Protein AF-A0A835UA91-F1 (afdb_monomer)

Secondary structure (DSSP, 8-state):
--HHHHHHHHHHHHHHHHHTT-SEEEPPTTTTT-GGGGGGGGSHHHHHHHHHHHHHHHHTTTTBTSEEEEEEEEEETTEEEEEEEEE-B--

Mean predicted aligned error: 2.45 Å

Foldseek 3Di:
DCQVVLLVVLLVQLVVCVVVVHQEDADDWQSNQDPPPPCCVVPPVQQVSSVVSVVVCVVDCSQERHWYWDWHWDQDPNDIDTDTDIDHDHD

Sequence (91 aa):
MDFDNNLQNIKASILSAKNSGAAIRVGPELEITGYGCEDHFLEQDTVNHAWECLKDLLSGDWTDNIVCSVGMPILHESVRYNCQVFAWTEK

InterPro domains:
  IPR003010 Carbon-nitrogen hydrolase [PF00795] (1-85)
  IPR003010 Carbon-nitrogen hydrolase [PS50263] (1-91)
  IPR003694 NAD(+) synthetase [PTHR23090] (1-90)
  IPR036526 Carbon-nitrogen hydrolase superfamily [G3DSA:3.60.110.10] (1-91)
  IPR036526 Carbon-nitrogen hydrolase superfamily [SSF56317] (1-86)

Organism: Vanilla planifolia (NCBI:txid51239)

Radius of gyration: 13.0 Å; Cα contacts (8 Å, |Δi|>4): 143; chains: 1; bounding box: 30×26×33 Å

Nearest PDB structures (foldseek):
  6ofb-assembly1_A  TM=9.936E-01  e=2.213E-09  Homo sapiens
  6ofc-assembly1_C-2  TM=9.098E-01  e=7.450E-04  Mycobacterium tuberculosis CDC1551
  6ofc-assembly1_B  TM=9.010E-01  e=1.725E-03  Mycobacterium tuberculosis CDC1551
  6ofc-assembly1_D-2  TM=9.065E-01  e=1.725E-03  Mycobacterium tuberculosis CDC1551
  3dla-assembly1_A-2  TM=8.946E-01  e=1.725E-03  Mycobacterium tuberculosis

Structure (mmCIF, N/CA/C/O backbone):
data_AF-A0A835UA91-F1
#
_entry.id   AF-A0A835UA91-F1
#
loop_
_atom_site.group_PDB
_atom_site.id
_atom_site.type_symbol
_atom_site.label_atom_id
_atom_site.label_alt_id
_atom_site.label_comp_id
_atom_site.label_asym_id
_atom_site.label_entity_id
_atom_site.label_seq_id
_atom_site.pdbx_PDB_ins_code
_atom_site.Cartn_x
_atom_site.Cartn_y
_atom_site.Cartn_z
_atom_site.occupancy
_atom_site.B_iso_or_equiv
_atom_site.auth_seq_id
_atom_site.auth_comp_id
_atom_site.auth_asym_id
_atom_site.auth_atom_id
_atom_site.pdbx_PDB_model_num
ATOM 1 N N . MET A 1 1 ? 12.473 7.244 -5.692 1.00 78.06 1 MET A N 1
ATOM 2 C CA . MET A 1 1 ? 11.117 6.912 -5.200 1.00 78.06 1 MET A CA 1
ATOM 3 C C . MET A 1 1 ? 11.000 7.401 -3.768 1.00 78.06 1 MET A C 1
ATOM 5 O O . MET A 1 1 ? 12.005 7.362 -3.071 1.00 78.06 1 MET A O 1
ATOM 9 N N . ASP A 1 2 ? 9.834 7.891 -3.355 1.00 93.81 2 ASP A N 1
ATOM 10 C CA . ASP A 1 2 ? 9.630 8.517 -2.037 1.00 93.81 2 ASP A CA 1
ATOM 11 C C . ASP A 1 2 ? 8.738 7.635 -1.144 1.00 93.81 2 ASP A C 1
ATOM 13 O O . ASP A 1 2 ? 7.602 7.974 -0.813 1.00 93.81 2 ASP A O 1
ATOM 17 N N . PHE A 1 3 ? 9.245 6.438 -0.825 1.00 95.62 3 PHE A N 1
ATOM 18 C CA . PHE A 1 3 ? 8.514 5.426 -0.056 1.00 95.62 3 PHE A CA 1
ATOM 19 C C . PHE A 1 3 ? 8.116 5.918 1.337 1.00 95.62 3 PHE A C 1
ATOM 21 O O . PHE A 1 3 ? 7.002 5.642 1.777 1.00 95.62 3 PHE A O 1
ATOM 28 N N . ASP A 1 4 ? 8.985 6.679 2.007 1.00 97.19 4 ASP A N 1
ATOM 29 C CA . ASP A 1 4 ? 8.715 7.203 3.346 1.00 97.19 4 ASP A CA 1
ATOM 30 C C . ASP A 1 4 ? 7.505 8.138 3.336 1.00 97.19 4 ASP A C 1
ATOM 32 O O . ASP A 1 4 ? 6.563 7.949 4.108 1.00 97.19 4 ASP A O 1
ATOM 36 N N . ASN A 1 5 ? 7.480 9.116 2.429 1.00 97.88 5 ASN A N 1
ATOM 37 C CA . ASN A 1 5 ? 6.361 10.044 2.305 1.00 97.88 5 ASN A CA 1
ATOM 38 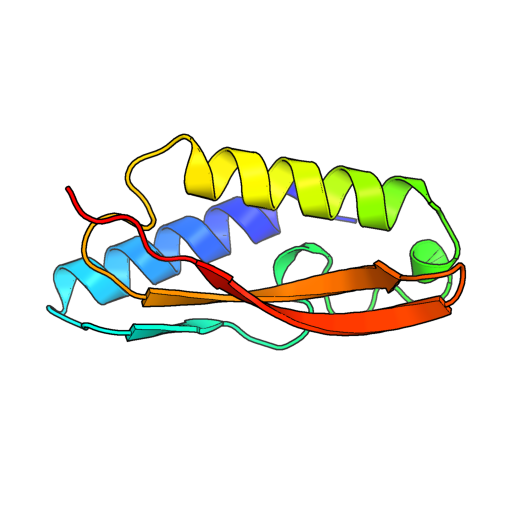C C . ASN A 1 5 ? 5.075 9.332 1.862 1.00 97.88 5 ASN A C 1
ATOM 40 O O . ASN A 1 5 ? 4.014 9.554 2.448 1.00 97.88 5 ASN A O 1
ATOM 44 N N . ASN A 1 6 ? 5.156 8.430 0.877 1.00 98.12 6 ASN A N 1
ATOM 45 C CA . ASN A 1 6 ? 4.010 7.628 0.440 1.00 98.12 6 ASN A CA 1
ATOM 46 C C . ASN A 1 6 ? 3.410 6.839 1.610 1.00 98.12 6 ASN A C 1
ATOM 48 O O . ASN A 1 6 ? 2.201 6.884 1.845 1.00 98.12 6 ASN A O 1
ATOM 52 N N . LEU A 1 7 ? 4.256 6.180 2.402 1.00 98.12 7 LEU A N 1
ATOM 53 C CA . LEU A 1 7 ? 3.838 5.408 3.564 1.00 98.12 7 LEU A CA 1
ATOM 54 C C . LEU A 1 7 ? 3.216 6.287 4.654 1.00 98.12 7 LEU A C 1
ATOM 56 O O . LEU A 1 7 ? 2.192 5.908 5.226 1.00 98.12 7 LEU A O 1
ATOM 60 N N . GLN A 1 8 ? 3.772 7.475 4.913 1.00 98.31 8 GLN A N 1
ATOM 61 C CA . GLN A 1 8 ? 3.162 8.446 5.828 1.00 98.31 8 GLN A CA 1
ATOM 62 C C . GLN A 1 8 ? 1.776 8.893 5.346 1.00 98.31 8 GLN A C 1
ATOM 64 O O . GLN A 1 8 ? 0.834 8.931 6.139 1.00 98.31 8 GLN A O 1
ATOM 69 N N . ASN A 1 9 ? 1.611 9.157 4.048 1.00 98.44 9 ASN A N 1
ATOM 70 C CA . ASN A 1 9 ? 0.324 9.544 3.466 1.00 98.44 9 ASN A CA 1
ATOM 71 C C . ASN A 1 9 ? -0.713 8.414 3.563 1.00 98.44 9 ASN A C 1
ATOM 73 O O . ASN A 1 9 ? -1.870 8.655 3.928 1.00 98.44 9 ASN A O 1
ATOM 77 N N . ILE A 1 10 ? -0.299 7.166 3.315 1.00 98.44 10 ILE A N 1
ATOM 78 C CA . ILE A 1 10 ? -1.147 5.981 3.495 1.00 98.44 10 ILE A CA 1
ATOM 79 C C . ILE A 1 10 ? -1.609 5.893 4.952 1.00 98.44 10 ILE A C 1
ATOM 81 O O . ILE A 1 10 ? -2.815 5.881 5.207 1.00 98.44 10 ILE A O 1
ATOM 85 N N . LYS A 1 11 ? -0.675 5.929 5.908 1.00 98.44 11 LYS A N 1
ATOM 86 C CA . LYS A 1 11 ? -0.954 5.888 7.353 1.00 98.44 11 LYS A CA 1
ATOM 87 C C . LYS A 1 11 ? -1.907 7.003 7.796 1.00 98.44 11 LYS A C 1
ATOM 89 O O . LYS A 1 11 ? -2.902 6.733 8.469 1.00 98.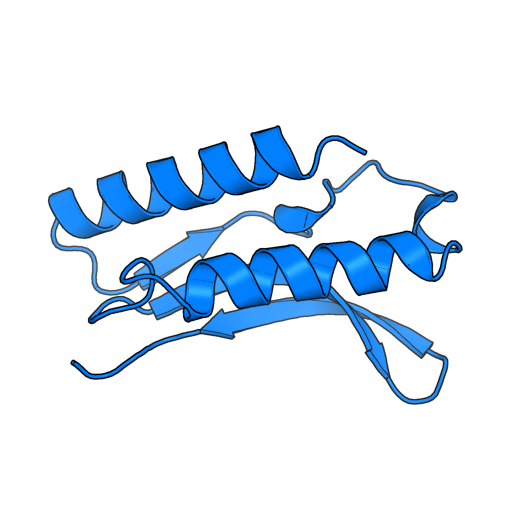44 11 LYS A O 1
ATOM 94 N N . ALA A 1 12 ? -1.673 8.239 7.355 1.00 98.56 12 ALA A N 1
ATOM 95 C CA . ALA A 1 12 ? -2.541 9.377 7.657 1.00 98.56 12 ALA A CA 1
ATOM 96 C C . ALA A 1 12 ? -3.970 9.183 7.117 1.00 98.56 12 ALA A C 1
ATOM 98 O O . ALA A 1 12 ? -4.950 9.449 7.818 1.00 98.56 12 ALA A O 1
ATOM 99 N N . SER A 1 13 ? -4.110 8.669 5.892 1.00 98.62 13 SER A N 1
ATOM 100 C CA . SER A 1 13 ? -5.426 8.406 5.299 1.00 98.62 13 SER A CA 1
ATOM 101 C C . SER A 1 13 ? -6.171 7.249 5.982 1.00 98.62 13 SER A C 1
ATOM 103 O O . SER A 1 13 ? -7.384 7.334 6.168 1.00 98.62 13 SER A O 1
ATOM 105 N N . ILE A 1 14 ? -5.455 6.202 6.413 1.00 98.44 14 ILE A N 1
ATOM 106 C CA . ILE A 1 14 ? -6.005 5.100 7.214 1.00 98.44 14 ILE A CA 1
ATOM 107 C C . ILE A 1 14 ? -6.528 5.638 8.545 1.00 98.44 14 ILE A C 1
ATOM 109 O O . ILE A 1 14 ? -7.667 5.356 8.912 1.00 98.44 14 ILE A O 1
ATOM 113 N N . LEU A 1 15 ? -5.739 6.459 9.242 1.00 98.31 15 LEU A N 1
ATOM 114 C CA . LEU A 1 15 ? -6.153 7.067 10.506 1.00 98.31 15 LEU A CA 1
ATOM 115 C C . LEU A 1 15 ? -7.416 7.923 10.336 1.00 98.31 15 LEU A C 1
ATOM 117 O O . LEU A 1 15 ? -8.345 7.815 11.132 1.00 98.31 15 LEU A O 1
ATOM 121 N N . SER A 1 16 ? -7.483 8.729 9.274 1.00 98.56 16 SER A N 1
ATOM 122 C CA . SER A 1 16 ? -8.675 9.520 8.942 1.00 98.56 16 SER A CA 1
ATOM 123 C C . SER A 1 16 ? -9.913 8.643 8.703 1.00 98.56 16 SER A C 1
ATOM 125 O O . SER A 1 16 ? -10.997 8.929 9.224 1.00 98.56 16 SER A O 1
ATOM 127 N N . ALA A 1 17 ? -9.751 7.530 7.979 1.00 98.44 17 ALA A N 1
ATOM 128 C CA . ALA A 1 17 ? -10.822 6.570 7.729 1.00 98.44 17 ALA A CA 1
ATOM 129 C C . ALA A 1 17 ? -11.305 5.899 9.028 1.00 98.44 17 ALA A C 1
ATOM 131 O O . ALA A 1 17 ? -12.512 5.870 9.282 1.00 98.44 17 ALA A O 1
ATOM 132 N N . LYS A 1 18 ? -10.381 5.449 9.891 1.00 97.19 18 LYS A N 1
ATOM 133 C CA . LYS A 1 18 ? -10.706 4.891 11.217 1.00 97.19 18 LYS A CA 1
ATOM 134 C C . LYS A 1 18 ? -11.465 5.907 12.077 1.00 97.19 18 LYS A C 1
ATOM 136 O O . LYS A 1 18 ? -12.511 5.577 12.626 1.00 97.19 18 LYS A O 1
ATOM 141 N N . ASN A 1 19 ? -11.001 7.158 12.126 1.00 98.06 19 ASN A N 1
ATOM 142 C CA . ASN A 1 19 ? -11.657 8.236 12.879 1.00 98.06 19 ASN A CA 1
ATOM 143 C C . ASN A 1 19 ? -13.064 8.566 12.358 1.00 98.06 19 ASN A C 1
ATOM 145 O O . ASN A 1 19 ? -13.906 9.042 13.115 1.00 98.06 19 ASN A O 1
ATOM 149 N N . SER A 1 20 ? -13.327 8.294 11.080 1.00 98.06 20 SER A N 1
ATOM 150 C CA . SER A 1 20 ? -14.645 8.460 10.458 1.00 98.06 20 SER A CA 1
ATOM 151 C C . SER A 1 20 ? -15.556 7.236 10.638 1.00 98.06 2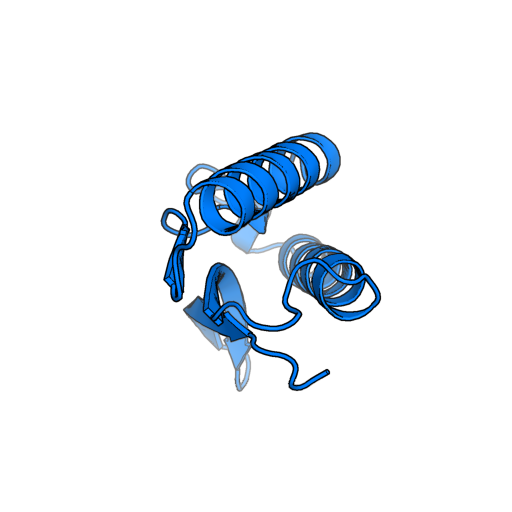0 SER A C 1
ATOM 153 O O . SER A 1 20 ? -16.674 7.232 10.128 1.00 98.06 20 SER A O 1
ATOM 155 N N . GLY A 1 21 ? -15.095 6.187 11.332 1.00 97.62 21 GLY A N 1
ATOM 156 C CA . GLY A 1 21 ? -15.837 4.938 11.520 1.00 97.62 21 GLY A CA 1
ATOM 157 C C . GLY A 1 21 ? -15.953 4.087 10.251 1.00 97.62 21 GLY A C 1
ATOM 158 O O . GLY A 1 21 ? -16.888 3.297 10.129 1.00 97.62 21 GLY A O 1
ATOM 159 N N . ALA A 1 22 ? -15.049 4.260 9.280 1.00 98.06 22 ALA A N 1
ATOM 160 C CA . ALA A 1 22 ? -15.081 3.499 8.037 1.00 98.06 22 ALA A CA 1
ATOM 161 C C . ALA A 1 22 ? -14.639 2.044 8.256 1.00 98.06 22 ALA A C 1
ATOM 163 O O . ALA A 1 22 ? -13.623 1.782 8.893 1.00 98.06 22 ALA A O 1
ATOM 164 N N . ALA A 1 23 ? -15.362 1.099 7.650 1.00 97.50 23 ALA A N 1
ATOM 165 C CA . ALA A 1 23 ? -14.979 -0.316 7.636 1.00 97.50 23 ALA A CA 1
ATOM 166 C C . ALA A 1 23 ? -13.935 -0.645 6.551 1.00 97.50 23 ALA A C 1
ATOM 168 O O . ALA A 1 23 ? -13.258 -1.670 6.625 1.00 97.50 23 ALA A O 1
ATOM 169 N N . ILE A 1 24 ? -13.819 0.208 5.527 1.00 98.19 24 ILE A N 1
ATOM 170 C CA . ILE A 1 24 ? -12.939 0.007 4.373 1.00 98.19 24 ILE A CA 1
ATOM 171 C C . ILE A 1 24 ? -12.262 1.333 4.019 1.00 98.19 24 ILE A C 1
ATOM 173 O O . ILE A 1 24 ? -12.935 2.349 3.838 1.00 98.19 24 ILE A O 1
ATOM 177 N N . ARG A 1 25 ? -10.937 1.304 3.858 1.00 98.56 25 ARG A N 1
ATOM 178 C CA . ARG A 1 25 ? -10.127 2.374 3.264 1.00 98.56 25 ARG A CA 1
ATOM 179 C C . ARG A 1 25 ? -9.603 1.898 1.912 1.00 98.56 25 ARG A C 1
ATOM 181 O O . ARG A 1 25 ? -8.914 0.882 1.835 1.00 98.56 25 ARG A O 1
ATOM 188 N N . VAL A 1 26 ? -9.893 2.653 0.854 1.00 98.50 26 VAL A N 1
ATOM 189 C CA . VAL A 1 26 ? -9.414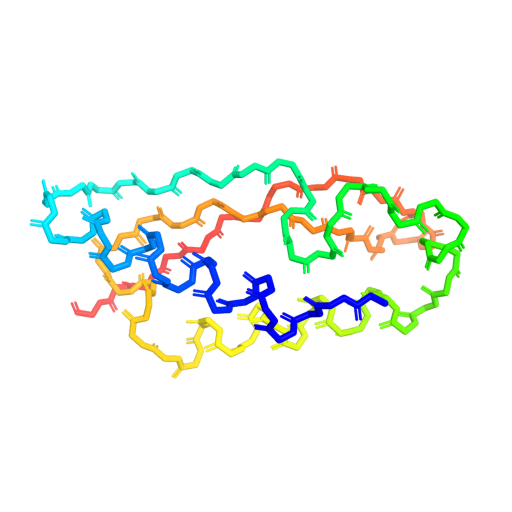 2.373 -0.508 1.00 98.50 26 VAL A CA 1
ATOM 190 C C . VAL A 1 26 ? -8.367 3.405 -0.897 1.00 98.50 26 VAL A C 1
ATOM 192 O O . VAL A 1 26 ? -8.652 4.601 -0.886 1.00 98.50 26 VAL A O 1
ATOM 195 N N . GLY A 1 27 ? -7.158 2.938 -1.197 1.00 97.94 27 GLY A N 1
ATOM 196 C CA . GLY A 1 27 ? -6.073 3.771 -1.696 1.00 97.94 27 GLY A CA 1
ATOM 197 C C . GLY A 1 27 ? -6.003 3.834 -3.223 1.00 97.94 27 GLY A C 1
ATOM 198 O O . GLY A 1 27 ? -6.605 2.992 -3.897 1.00 97.94 27 GLY A O 1
ATOM 199 N N . PRO A 1 28 ? -5.272 4.815 -3.781 1.00 98.00 28 PRO A N 1
ATOM 200 C CA . PRO A 1 28 ? -5.012 4.900 -5.212 1.00 98.00 28 PRO A CA 1
ATOM 201 C C . PRO A 1 28 ? -4.161 3.744 -5.753 1.00 98.00 28 PRO A C 1
ATOM 203 O O . PRO A 1 28 ? -3.505 3.002 -5.018 1.00 98.00 28 PRO A O 1
ATOM 206 N N . GLU A 1 29 ? -4.140 3.647 -7.078 1.00 98.31 29 GLU A N 1
ATOM 207 C CA . GLU A 1 29 ? -3.282 2.739 -7.833 1.00 98.31 29 GLU A CA 1
ATOM 208 C C . GLU A 1 29 ? -1.796 2.983 -7.532 1.00 98.31 29 GLU A C 1
ATOM 210 O O . GLU A 1 29 ? -1.330 4.124 -7.542 1.00 98.31 29 GLU A O 1
ATOM 215 N N . LEU A 1 30 ? -1.059 1.896 -7.276 1.00 97.69 30 LEU A N 1
ATOM 216 C CA . LEU A 1 30 ? 0.385 1.897 -7.005 1.00 97.69 30 LEU A CA 1
ATOM 217 C C . LEU A 1 30 ? 0.840 2.917 -5.944 1.00 97.69 30 LEU A C 1
ATOM 219 O O . LEU A 1 30 ? 1.978 3.371 -5.980 1.00 97.69 30 LEU A O 1
ATOM 223 N N . GLU A 1 31 ? -0.014 3.286 -4.985 1.00 98.06 31 GLU A N 1
ATOM 224 C CA . GLU A 1 31 ? 0.277 4.349 -4.011 1.00 98.06 31 GLU A CA 1
ATOM 225 C C . GLU A 1 31 ? 1.511 4.093 -3.127 1.00 98.06 31 GLU A C 1
ATOM 227 O O . GLU A 1 31 ? 2.102 5.054 -2.644 1.00 98.06 31 GL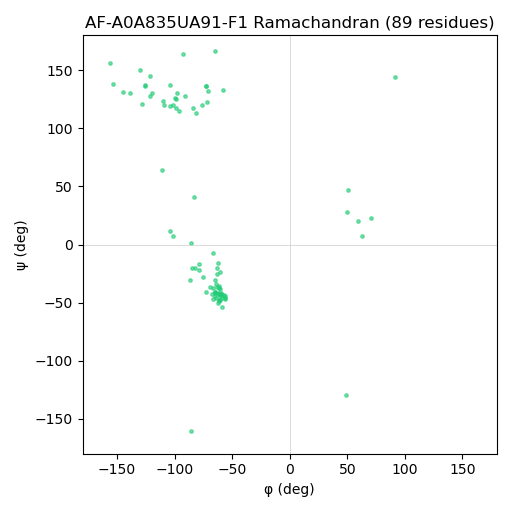U A O 1
ATOM 232 N N . ILE A 1 32 ? 1.925 2.832 -2.925 1.00 97.50 32 ILE A N 1
ATOM 233 C CA . ILE A 1 32 ? 3.132 2.517 -2.144 1.00 97.50 32 ILE A CA 1
ATOM 234 C C . ILE A 1 32 ? 4.384 3.025 -2.871 1.00 97.50 32 ILE A C 1
ATOM 236 O O . ILE A 1 32 ? 5.233 3.687 -2.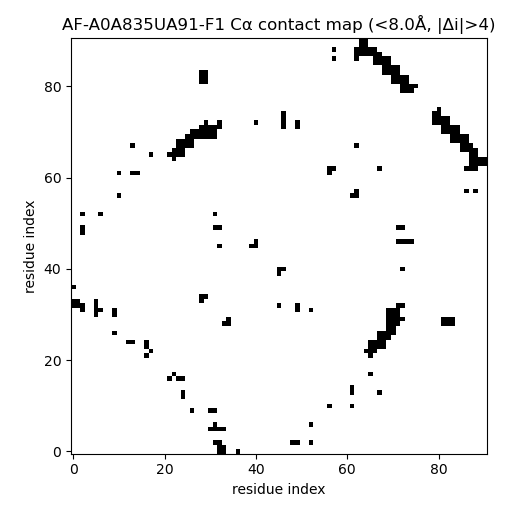274 1.00 97.50 32 ILE A O 1
ATOM 240 N N . THR A 1 33 ? 4.495 2.749 -4.170 1.00 97.00 33 THR A N 1
ATOM 241 C CA . THR A 1 33 ? 5.642 3.170 -4.992 1.00 97.00 33 THR A CA 1
ATOM 242 C C . THR A 1 33 ? 5.461 4.572 -5.571 1.00 97.00 33 THR A C 1
ATOM 244 O O . THR A 1 33 ? 6.431 5.306 -5.753 1.00 97.00 33 THR A O 1
ATOM 247 N N . GLY A 1 34 ? 4.212 4.960 -5.824 1.00 95.06 34 GLY A N 1
ATOM 248 C CA . GLY A 1 34 ? 3.822 6.003 -6.764 1.00 95.06 34 GLY A CA 1
ATOM 249 C C . GLY A 1 34 ? 3.559 5.412 -8.154 1.00 95.06 34 GLY A C 1
ATOM 250 O O . GLY A 1 34 ? 4.237 4.480 -8.582 1.00 95.06 34 GLY A O 1
ATOM 251 N N . TYR A 1 35 ? 2.570 5.956 -8.869 1.00 92.75 35 TYR A N 1
ATOM 252 C CA . TYR A 1 35 ? 2.221 5.506 -10.223 1.00 92.75 35 TYR A CA 1
ATOM 253 C C . TYR A 1 35 ? 3.326 5.825 -11.248 1.00 92.75 35 TYR A C 1
ATOM 255 O O . TYR A 1 35 ? 3.681 4.988 -12.069 1.00 92.75 35 TYR A O 1
ATOM 263 N N . GLY A 1 36 ? 3.914 7.022 -11.171 1.00 92.00 36 GLY A N 1
ATOM 264 C CA . GLY A 1 36 ? 4.914 7.519 -12.127 1.00 92.00 36 GLY A CA 1
ATOM 265 C C . GLY A 1 36 ? 6.347 7.049 -11.864 1.00 92.00 36 GLY A C 1
ATOM 266 O O . GLY A 1 36 ? 7.266 7.861 -11.939 1.00 92.00 36 GLY A O 1
ATOM 267 N N . CYS A 1 37 ? 6.557 5.783 -11.484 1.00 90.50 37 CYS A N 1
ATOM 268 C CA . CYS A 1 37 ? 7.912 5.246 -11.301 1.00 90.50 37 CYS A CA 1
ATOM 269 C C . CYS A 1 37 ? 8.601 4.865 -12.620 1.00 90.50 37 CYS A C 1
ATOM 271 O O . CYS A 1 37 ? 9.822 4.726 -12.625 1.00 90.50 37 CYS A O 1
ATOM 273 N N . GLU A 1 38 ? 7.856 4.727 -13.721 1.00 92.69 38 GLU A N 1
ATOM 274 C CA . GLU A 1 38 ? 8.398 4.425 -15.055 1.00 92.69 38 GLU A CA 1
ATOM 275 C C . GLU A 1 38 ? 9.386 3.235 -15.022 1.00 92.69 38 GLU A C 1
ATOM 277 O O . GLU A 1 38 ? 9.089 2.192 -14.432 1.00 92.69 38 GLU A O 1
ATOM 282 N N . ASP A 1 39 ? 10.581 3.382 -15.602 1.00 95.00 39 ASP A N 1
ATOM 283 C CA . ASP A 1 39 ? 11.609 2.336 -1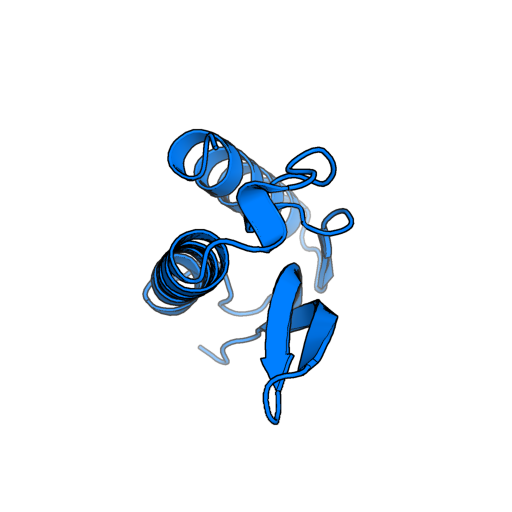5.680 1.00 95.00 39 ASP A CA 1
ATOM 284 C C . ASP A 1 39 ? 12.130 1.865 -14.312 1.00 95.00 39 ASP A C 1
ATOM 286 O O . ASP A 1 39 ? 12.692 0.771 -14.226 1.00 95.00 39 ASP A O 1
ATOM 290 N N . HIS A 1 40 ? 11.890 2.599 -13.217 1.00 93.38 40 HIS A N 1
ATOM 291 C CA . HIS A 1 40 ? 12.197 2.086 -11.877 1.00 93.38 40 HIS A CA 1
ATOM 292 C C . HIS A 1 40 ? 11.358 0.849 -11.536 1.00 93.38 40 HIS A C 1
ATOM 294 O O . HIS A 1 40 ? 11.767 0.034 -10.709 1.00 93.38 40 HIS A O 1
ATOM 300 N N . PHE A 1 41 ? 10.225 0.617 -12.209 1.00 92.69 41 PHE A N 1
ATOM 301 C CA . PHE A 1 41 ? 9.531 -0.663 -12.108 1.00 92.69 41 PHE A CA 1
ATOM 302 C C . PHE A 1 41 ? 10.313 -1.828 -12.714 1.00 92.69 41 PHE A C 1
ATOM 304 O O . PHE A 1 41 ? 9.873 -2.951 -12.543 1.00 92.69 41 PHE A O 1
ATOM 311 N N . LEU A 1 42 ? 11.441 -1.644 -13.398 1.00 92.38 42 LEU A N 1
ATOM 312 C CA . LEU A 1 42 ? 12.305 -2.756 -13.815 1.00 92.38 42 LEU A CA 1
ATOM 313 C C . LEU A 1 42 ? 13.280 -3.167 -12.706 1.00 92.38 42 LEU A C 1
ATOM 315 O O . LEU A 1 42 ? 13.750 -4.306 -12.680 1.00 92.38 42 LEU A O 1
ATOM 319 N N . GLU A 1 43 ? 13.529 -2.280 -11.745 1.00 94.25 43 GLU A N 1
ATOM 320 C CA . GLU A 1 43 ? 14.373 -2.555 -10.592 1.00 94.25 43 GLU A CA 1
ATOM 321 C C . GLU A 1 43 ? 13.652 -3.531 -9.647 1.00 94.25 43 GLU A C 1
ATOM 323 O O . GLU A 1 43 ? 12.467 -3.388 -9.318 1.00 94.25 43 GLU A O 1
ATOM 328 N N . GLN A 1 44 ? 14.360 -4.579 -9.218 1.00 93.50 44 GLN A N 1
ATOM 329 C CA . GLN A 1 44 ? 13.840 -5.508 -8.209 1.00 93.50 44 GLN A CA 1
ATOM 330 C C . GLN A 1 44 ? 13.645 -4.798 -6.863 1.00 93.50 44 GLN A C 1
ATOM 332 O O . GLN A 1 44 ? 12.730 -5.126 -6.109 1.00 93.50 44 GLN A O 1
ATOM 337 N N . ASP A 1 45 ? 14.483 -3.796 -6.598 1.00 95.56 45 ASP A N 1
ATOM 338 C CA . ASP A 1 45 ? 14.502 -3.060 -5.343 1.00 95.56 45 ASP A CA 1
ATOM 339 C C . ASP A 1 45 ? 13.197 -2.292 -5.095 1.00 95.56 45 ASP A C 1
ATOM 341 O O . ASP A 1 45 ? 12.699 -2.280 -3.973 1.00 95.56 45 ASP A O 1
ATOM 345 N N . THR A 1 46 ? 12.562 -1.782 -6.157 1.00 95.94 46 THR A N 1
ATOM 346 C CA . THR A 1 46 ? 11.228 -1.162 -6.118 1.00 95.94 46 THR A CA 1
ATOM 347 C C . THR A 1 46 ? 10.163 -2.093 -5.543 1.00 95.94 46 THR A C 1
ATOM 349 O O . THR A 1 46 ? 9.348 -1.678 -4.722 1.00 95.94 46 THR A O 1
ATOM 352 N N . VAL A 1 47 ? 10.157 -3.365 -5.957 1.00 96.62 47 VAL A N 1
ATOM 353 C CA . VAL A 1 47 ? 9.195 -4.359 -5.449 1.00 96.62 47 VAL A CA 1
ATOM 354 C C . VAL A 1 47 ? 9.544 -4.751 -4.020 1.00 96.62 47 VAL A C 1
ATOM 356 O O . VAL A 1 47 ? 8.647 -4.866 -3.190 1.00 96.62 47 VAL A O 1
ATOM 359 N N . ASN A 1 48 ? 10.832 -4.918 -3.713 1.00 97.38 48 ASN A N 1
ATOM 360 C CA . ASN A 1 48 ? 11.278 -5.276 -2.369 1.00 97.38 48 ASN A CA 1
ATOM 361 C C . ASN A 1 48 ? 10.895 -4.198 -1.343 1.00 97.38 48 ASN A C 1
ATOM 363 O O . ASN A 1 48 ? 10.258 -4.518 -0.342 1.00 97.38 48 ASN A O 1
ATOM 367 N N . HIS A 1 49 ? 11.176 -2.926 -1.630 1.00 97.56 49 HIS A N 1
ATOM 368 C CA . HIS A 1 49 ? 10.794 -1.813 -0.758 1.00 97.56 49 HIS A CA 1
ATOM 369 C C . HIS A 1 49 ? 9.273 -1.685 -0.628 1.00 97.56 49 HIS A C 1
ATOM 371 O O . HIS A 1 49 ? 8.763 -1.426 0.461 1.00 97.56 49 HIS A O 1
ATOM 377 N N . ALA A 1 50 ? 8.513 -1.951 -1.696 1.00 98.00 50 ALA A N 1
ATOM 378 C CA . ALA A 1 50 ? 7.058 -1.960 -1.602 1.00 98.00 50 ALA A CA 1
ATOM 379 C C . ALA A 1 50 ? 6.538 -3.038 -0.622 1.00 98.00 50 ALA A C 1
ATOM 381 O O . ALA A 1 50 ? 5.602 -2.782 0.141 1.00 98.00 50 ALA A O 1
ATOM 382 N N . TRP A 1 51 ? 7.176 -4.216 -0.577 1.00 98.19 51 TRP A N 1
ATOM 383 C CA . TRP A 1 51 ? 6.890 -5.247 0.431 1.00 98.19 51 TRP A CA 1
ATOM 384 C C . TRP A 1 51 ? 7.280 -4.824 1.849 1.00 98.19 51 TRP A C 1
ATOM 386 O O . TRP A 1 51 ? 6.559 -5.141 2.796 1.00 98.19 51 TRP A O 1
ATOM 396 N N . GLU A 1 52 ? 8.385 -4.101 2.019 1.00 98.31 52 GLU A N 1
ATOM 397 C CA . GLU A 1 52 ? 8.803 -3.566 3.320 1.00 98.31 52 GLU A CA 1
ATOM 398 C C . GLU A 1 52 ? 7.804 -2.534 3.860 1.00 98.31 52 GLU A C 1
ATOM 400 O O . GLU A 1 52 ? 7.421 -2.608 5.030 1.00 98.31 52 GLU A O 1
ATOM 405 N N . CYS A 1 53 ? 7.292 -1.642 3.004 1.00 98.06 53 CYS A N 1
ATOM 406 C CA . CYS A 1 53 ? 6.221 -0.712 3.367 1.00 98.06 53 CYS A CA 1
ATOM 407 C C . CYS A 1 53 ? 4.939 -1.448 3.787 1.00 98.06 53 CYS A C 1
ATOM 409 O O . CYS A 1 53 ? 4.327 -1.098 4.799 1.00 98.06 53 CYS A O 1
ATOM 411 N N . LEU A 1 54 ? 4.537 -2.492 3.049 1.00 98.06 54 LEU A N 1
ATOM 412 C CA . LEU A 1 54 ? 3.385 -3.313 3.429 1.00 98.06 54 LEU A CA 1
ATOM 413 C C . LEU A 1 54 ? 3.615 -4.009 4.778 1.00 98.06 54 LEU A C 1
ATOM 415 O O . LEU A 1 54 ? 2.720 -4.036 5.622 1.00 98.06 54 LEU A O 1
ATOM 419 N N . LYS A 1 55 ? 4.821 -4.536 5.015 1.00 97.88 55 LYS A N 1
ATOM 420 C CA . LYS A 1 55 ? 5.194 -5.139 6.299 1.00 97.88 55 LYS A CA 1
ATOM 421 C C . LYS A 1 55 ? 5.080 -4.140 7.452 1.00 97.88 55 LYS A C 1
ATOM 423 O O . LYS A 1 55 ? 4.596 -4.532 8.511 1.00 97.88 55 LYS A O 1
ATOM 428 N N . ASP A 1 56 ? 5.496 -2.886 7.279 1.00 97.44 56 ASP A N 1
ATOM 429 C CA . ASP A 1 56 ? 5.333 -1.832 8.295 1.00 97.44 56 ASP A CA 1
ATOM 430 C C . ASP A 1 56 ? 3.844 -1.602 8.623 1.00 97.44 56 ASP A C 1
ATOM 432 O O . ASP A 1 56 ? 3.448 -1.661 9.790 1.00 97.44 56 ASP A O 1
ATOM 436 N N . LEU A 1 57 ? 2.982 -1.474 7.605 1.00 96.88 57 LEU A N 1
ATOM 437 C CA . LEU A 1 57 ? 1.529 -1.349 7.810 1.00 96.88 57 LEU A CA 1
ATOM 438 C C . LEU A 1 57 ? 0.939 -2.527 8.604 1.00 96.88 57 LEU A C 1
ATOM 440 O O . LEU A 1 57 ? 0.126 -2.309 9.502 1.00 96.88 57 LEU A O 1
ATOM 444 N N . LEU A 1 58 ? 1.354 -3.755 8.281 1.00 96.25 58 LEU A N 1
ATOM 445 C CA . LEU A 1 58 ? 0.881 -4.985 8.930 1.00 96.25 58 LEU A CA 1
ATOM 446 C C . LEU A 1 58 ? 1.467 -5.204 10.332 1.00 96.25 58 LEU A C 1
ATOM 448 O O . LEU A 1 58 ? 0.845 -5.869 11.154 1.00 96.25 58 LEU A O 1
ATOM 452 N N . SER A 1 59 ? 2.665 -4.683 10.605 1.00 94.94 59 SER A N 1
ATOM 453 C CA . SER A 1 59 ? 3.324 -4.832 11.911 1.00 94.94 59 SER A CA 1
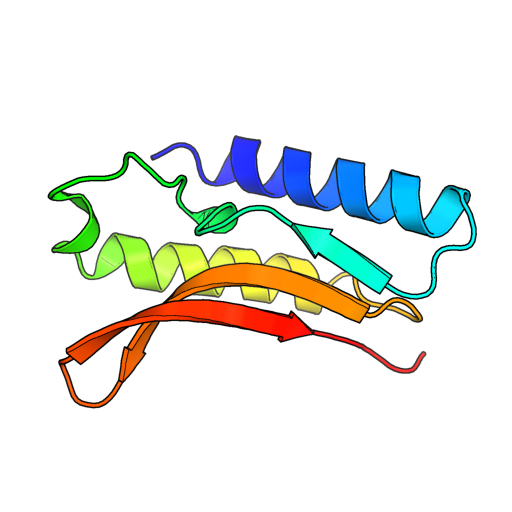ATOM 454 C C . SER A 1 59 ? 2.765 -3.862 12.958 1.00 94.94 59 SER A C 1
ATOM 456 O O . SER A 1 59 ? 2.914 -4.105 14.155 1.00 94.94 59 SER A O 1
ATOM 458 N N . GLY A 1 60 ? 2.149 -2.762 12.516 1.00 91.94 60 GLY A N 1
ATOM 459 C CA . GLY A 1 60 ? 1.431 -1.819 13.370 1.00 91.94 60 GLY A CA 1
ATOM 460 C C . GLY A 1 60 ? -0.028 -2.212 13.633 1.00 91.94 60 GLY A C 1
ATOM 461 O O . GLY A 1 60 ? -0.446 -3.351 13.446 1.00 91.94 60 GLY A O 1
ATOM 462 N N . ASP A 1 61 ? -0.820 -1.228 14.052 1.00 95.12 61 ASP A N 1
ATOM 463 C CA . ASP A 1 61 ? -2.272 -1.309 14.273 1.00 95.12 61 ASP A CA 1
ATOM 464 C C . ASP A 1 61 ? -3.079 -0.635 13.142 1.00 95.12 61 ASP A C 1
ATOM 466 O O . ASP A 1 61 ? -4.294 -0.414 13.235 1.00 95.12 61 ASP A O 1
ATOM 470 N N . TRP A 1 62 ? -2.403 -0.293 12.040 1.00 97.56 62 TRP A N 1
ATOM 471 C CA . TRP A 1 62 ? -2.984 0.435 10.912 1.00 97.56 62 TRP A CA 1
ATOM 472 C C . TRP A 1 62 ? -4.131 -0.336 10.256 1.00 97.56 62 TRP A C 1
ATOM 474 O O . TRP A 1 62 ? -5.117 0.264 9.845 1.00 97.56 62 TRP A O 1
ATOM 484 N N . THR A 1 63 ? -4.030 -1.663 10.193 1.00 97.19 63 THR A N 1
ATOM 485 C CA . THR A 1 63 ? -5.027 -2.535 9.544 1.00 97.19 63 THR A CA 1
ATOM 486 C C . THR A 1 63 ? -5.971 -3.223 10.535 1.00 97.19 63 THR A C 1
ATOM 488 O O . THR A 1 63 ? -6.774 -4.069 10.140 1.00 97.19 63 THR A O 1
ATOM 491 N N . ASP A 1 64 ? -5.897 -2.857 11.818 1.00 97.00 64 ASP A N 1
ATOM 492 C CA . ASP A 1 64 ? -6.753 -3.422 12.861 1.00 97.00 64 ASP A CA 1
ATOM 493 C C . ASP A 1 64 ? -8.184 -2.899 12.700 1.00 97.00 64 ASP A C 1
ATOM 495 O O . ASP A 1 64 ? -8.419 -1.683 12.730 1.00 97.00 64 ASP A O 1
ATOM 499 N N . ASN A 1 65 ? -9.137 -3.824 12.551 1.00 96.44 65 ASN A N 1
ATOM 500 C CA . ASN A 1 65 ? -10.575 -3.551 12.432 1.00 96.44 65 ASN A CA 1
ATOM 501 C C . ASN A 1 65 ? -10.987 -2.654 11.248 1.00 96.44 65 ASN A C 1
ATOM 503 O O . ASN A 1 65 ? -12.088 -2.104 11.238 1.00 96.44 65 ASN A O 1
ATOM 507 N N . ILE A 1 66 ? -10.136 -2.534 10.227 1.00 98.00 66 ILE A N 1
ATOM 508 C CA . ILE A 1 66 ? -10.430 -1.815 8.983 1.00 98.00 66 ILE A CA 1
ATOM 509 C C . ILE A 1 66 ? -9.775 -2.523 7.799 1.00 98.00 66 ILE A C 1
ATOM 511 O O . ILE A 1 66 ? -8.594 -2.865 7.843 1.00 98.00 66 ILE A O 1
ATOM 515 N N . VAL A 1 67 ? -10.534 -2.769 6.730 1.00 98.25 67 VAL A N 1
ATOM 516 C CA . VAL A 1 67 ? -9.966 -3.334 5.500 1.00 98.25 67 VAL A CA 1
ATOM 517 C C . VAL A 1 67 ? -9.214 -2.231 4.766 1.00 98.25 67 VAL A C 1
ATOM 519 O O . VAL A 1 67 ? -9.808 -1.236 4.350 1.00 98.25 67 VAL A O 1
ATOM 522 N N . CYS A 1 68 ? -7.917 -2.422 4.564 1.00 98.50 68 CYS A N 1
ATOM 523 C CA . CYS A 1 68 ? -7.066 -1.514 3.811 1.00 98.50 68 CYS A CA 1
ATOM 524 C C . CYS A 1 68 ? -6.770 -2.106 2.436 1.00 98.50 68 CYS A C 1
ATOM 526 O O . CYS A 1 68 ? -6.173 -3.173 2.319 1.00 98.50 68 CYS A O 1
ATOM 528 N N . SER A 1 69 ? -7.177 -1.389 1.397 1.00 98.38 69 SER A N 1
ATOM 529 C CA . SER A 1 69 ? -6.809 -1.665 0.015 1.00 98.38 69 SER A CA 1
ATOM 530 C C . SER A 1 69 ? -5.655 -0.743 -0.371 1.00 98.38 69 SER A C 1
ATOM 532 O O . SER A 1 69 ? -5.824 0.480 -0.333 1.00 98.38 69 SER A O 1
ATOM 534 N N . VAL A 1 70 ? -4.498 -1.328 -0.698 1.00 98.38 70 VAL A N 1
ATOM 535 C CA . VAL A 1 70 ? -3.263 -0.609 -1.053 1.00 98.38 70 VAL A CA 1
ATOM 536 C C . VAL A 1 70 ? -2.703 -1.058 -2.400 1.00 98.38 70 VAL A C 1
ATOM 538 O O . VAL A 1 70 ? -2.674 -2.249 -2.705 1.00 98.38 70 VAL A O 1
ATOM 541 N N . GLY A 1 71 ? -2.263 -0.102 -3.216 1.00 98.56 71 GLY A N 1
ATOM 542 C CA . GLY A 1 71 ? -1.701 -0.366 -4.539 1.00 98.56 71 GLY A CA 1
ATOM 543 C C . GLY A 1 71 ? -0.184 -0.560 -4.497 1.00 98.56 71 GLY A C 1
ATOM 544 O O . GLY A 1 71 ? 0.531 0.304 -3.983 1.00 98.56 71 GLY A O 1
ATOM 545 N N . MET A 1 72 ? 0.327 -1.656 -5.068 1.00 98.38 72 MET A N 1
ATOM 546 C CA . MET A 1 72 ? 1.772 -1.917 -5.187 1.00 98.38 72 MET A CA 1
ATOM 547 C C . MET A 1 72 ? 2.110 -2.885 -6.334 1.00 98.38 72 MET A C 1
ATOM 549 O O . MET A 1 72 ? 1.261 -3.693 -6.722 1.00 98.38 72 MET A O 1
ATOM 553 N N . PRO A 1 73 ? 3.341 -2.848 -6.880 1.00 97.81 73 PRO A N 1
ATOM 554 C CA . PRO A 1 73 ? 3.765 -3.823 -7.874 1.00 97.81 73 PRO A CA 1
ATOM 555 C C . PRO A 1 73 ? 4.019 -5.188 -7.226 1.00 97.81 73 PRO A C 1
ATOM 557 O O . PRO A 1 73 ? 4.676 -5.289 -6.189 1.00 97.81 73 PRO A O 1
ATOM 560 N N . ILE A 1 74 ? 3.555 -6.253 -7.877 1.00 97.56 74 ILE A N 1
ATOM 561 C CA . ILE A 1 74 ? 3.773 -7.637 -7.446 1.00 97.56 74 ILE A CA 1
ATOM 562 C C . ILE A 1 74 ? 4.531 -8.384 -8.534 1.00 97.56 74 ILE A C 1
ATOM 564 O O . ILE A 1 74 ? 4.157 -8.348 -9.706 1.00 97.56 74 ILE A O 1
ATOM 568 N N . LEU A 1 75 ? 5.597 -9.077 -8.140 1.00 96.62 75 LEU A N 1
ATOM 569 C CA . LEU A 1 75 ? 6.308 -10.007 -9.007 1.00 96.62 75 LEU A CA 1
ATOM 570 C C . LEU A 1 75 ? 5.783 -11.424 -8.750 1.00 96.62 75 LEU A C 1
ATOM 572 O O . LEU A 1 75 ? 5.968 -11.965 -7.661 1.00 96.62 75 LEU A O 1
ATOM 576 N N . HIS A 1 76 ? 5.141 -12.022 -9.748 1.00 96.25 76 HIS A N 1
ATOM 577 C CA . HIS A 1 76 ? 4.624 -13.385 -9.698 1.00 96.25 76 HIS A CA 1
ATOM 578 C C . HIS A 1 76 ? 5.119 -14.157 -10.921 1.00 96.25 76 HIS A C 1
ATOM 580 O O . HIS A 1 76 ? 4.894 -13.734 -12.051 1.00 96.25 76 HIS A O 1
ATOM 586 N N . GLU A 1 77 ? 5.844 -15.254 -10.684 1.00 95.50 77 GLU A N 1
ATOM 587 C CA . GLU A 1 77 ? 6.450 -16.085 -11.738 1.00 95.50 77 GLU A CA 1
ATOM 588 C C . GLU A 1 77 ? 7.262 -15.272 -12.765 1.00 95.50 77 GLU A C 1
ATOM 590 O O . GLU A 1 77 ? 7.114 -15.419 -13.973 1.00 95.50 77 GLU A O 1
ATOM 595 N N . SER A 1 78 ? 8.115 -14.368 -12.268 1.00 92.25 78 SER A N 1
ATOM 596 C CA . SER A 1 78 ? 8.936 -13.453 -13.084 1.00 92.25 78 SER A CA 1
ATOM 597 C C . SER A 1 78 ? 8.151 -12.451 -13.942 1.00 92.25 78 SER A C 1
ATOM 599 O O . SER A 1 78 ? 8.758 -11.696 -14.700 1.00 92.25 78 SER A O 1
ATOM 601 N N . VAL A 1 79 ? 6.828 -12.377 -13.787 1.00 95.88 79 VAL A N 1
ATOM 602 C CA . VAL A 1 79 ? 5.969 -11.375 -14.423 1.00 95.88 79 VAL A CA 1
ATOM 603 C C . VAL A 1 79 ? 5.561 -10.329 -13.394 1.00 95.88 79 VAL A C 1
ATOM 605 O O . VAL A 1 79 ? 5.245 -10.646 -12.246 1.00 95.88 79 VAL A O 1
ATOM 608 N N . ARG A 1 80 ? 5.598 -9.058 -13.797 1.00 95.62 80 ARG A N 1
ATOM 609 C CA . ARG A 1 80 ? 5.248 -7.929 -12.937 1.00 95.62 80 ARG A CA 1
ATOM 610 C C . ARG A 1 80 ? 3.819 -7.488 -13.200 1.00 95.62 80 ARG A C 1
ATOM 612 O O . ARG A 1 80 ? 3.448 -7.244 -14.344 1.00 95.62 80 ARG A O 1
ATOM 619 N N . TYR A 1 81 ? 3.055 -7.353 -12.129 1.00 97.75 81 TYR A N 1
ATOM 620 C CA . TYR A 1 81 ? 1.659 -6.954 -12.159 1.00 97.75 81 TYR A CA 1
ATOM 621 C C . TYR A 1 81 ? 1.455 -5.690 -11.337 1.00 97.75 81 TYR A C 1
ATOM 623 O O . TYR A 1 81 ? 2.082 -5.494 -10.295 1.00 97.75 81 TYR A O 1
ATOM 631 N N . ASN A 1 82 ? 0.543 -4.852 -11.810 1.00 97.88 82 ASN A N 1
ATOM 632 C CA . ASN A 1 82 ? -0.043 -3.785 -11.023 1.00 97.88 82 ASN A CA 1
ATOM 633 C C . ASN A 1 82 ? -1.197 -4.381 -10.210 1.00 97.88 82 ASN A C 1
ATOM 635 O O . ASN A 1 82 ? -2.129 -4.945 -10.790 1.00 97.88 82 ASN A O 1
ATOM 639 N N . CYS A 1 83 ? -1.095 -4.336 -8.883 1.00 98.44 83 CYS A N 1
ATOM 640 C CA . CYS A 1 83 ? -2.011 -5.047 -8.006 1.00 98.44 83 CYS A CA 1
ATOM 641 C C . CYS A 1 83 ? -2.571 -4.156 -6.909 1.00 98.44 83 CYS A C 1
ATOM 643 O O . CYS A 1 83 ? -1.892 -3.279 -6.374 1.00 98.44 83 CYS A O 1
ATOM 645 N N . GLN A 1 84 ? -3.793 -4.504 -6.510 1.00 98.38 84 GLN A N 1
ATOM 646 C CA . GLN A 1 84 ? -4.391 -4.040 -5.275 1.00 98.38 84 GLN A CA 1
ATOM 647 C C . GLN A 1 84 ? -4.288 -5.144 -4.222 1.00 98.38 84 GLN A C 1
ATOM 649 O O . GLN A 1 84 ? -4.809 -6.245 -4.409 1.00 98.38 84 GLN A O 1
ATOM 654 N N . VAL A 1 85 ? -3.610 -4.850 -3.120 1.00 98.44 85 VAL A N 1
ATOM 655 C CA . VAL A 1 85 ? -3.443 -5.757 -1.987 1.00 98.44 85 VAL A CA 1
ATOM 656 C C . VAL A 1 85 ? -4.440 -5.367 -0.905 1.00 98.44 85 VAL A C 1
ATOM 658 O O . VAL A 1 85 ? -4.491 -4.216 -0.475 1.00 98.44 85 VAL A O 1
ATOM 661 N N . PHE A 1 86 ? -5.244 -6.333 -0.468 1.00 98.19 86 PHE A N 1
ATOM 662 C CA . PHE A 1 86 ? -6.185 -6.159 0.632 1.00 98.19 86 PHE A CA 1
ATOM 663 C C . PHE A 1 86 ? -5.575 -6.721 1.913 1.00 98.19 86 PHE A C 1
ATOM 665 O O . PHE A 1 86 ? -5.175 -7.883 1.956 1.00 98.19 86 PHE A O 1
ATOM 672 N N . ALA A 1 87 ? -5.523 -5.892 2.949 1.00 97.06 87 ALA A N 1
ATOM 673 C CA . ALA A 1 87 ? -5.017 -6.240 4.266 1.00 97.06 87 ALA A CA 1
ATOM 674 C C . ALA A 1 87 ? -6.065 -5.925 5.335 1.00 97.06 87 ALA A C 1
ATOM 676 O O . ALA A 1 87 ? -6.695 -4.867 5.310 1.00 97.06 87 ALA A O 1
ATOM 677 N N . TRP A 1 88 ? -6.239 -6.845 6.275 1.00 97.12 88 TRP A N 1
ATOM 678 C CA . TRP A 1 88 ? -7.116 -6.687 7.426 1.00 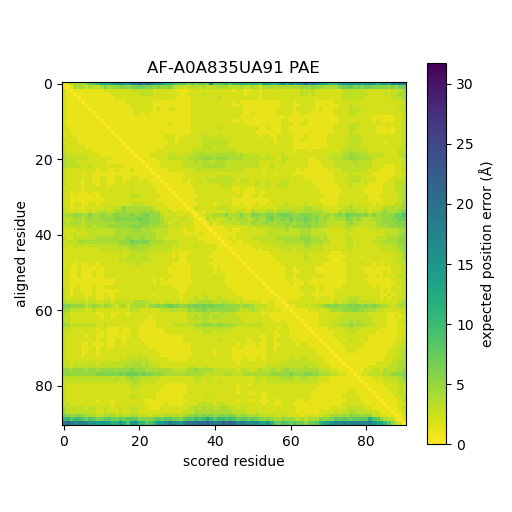97.12 88 TRP A CA 1
ATOM 679 C C . TRP A 1 88 ? -6.601 -7.558 8.565 1.00 97.12 88 TRP A C 1
ATOM 681 O O . TRP A 1 88 ? -6.218 -8.707 8.332 1.00 97.12 88 TRP A O 1
ATOM 691 N N . THR A 1 89 ? -6.614 -7.011 9.776 1.00 93.88 89 THR A N 1
ATOM 692 C CA . THR A 1 89 ? -6.265 -7.743 10.990 1.00 93.88 89 THR A CA 1
ATOM 693 C C . THR A 1 89 ? -7.450 -7.719 11.949 1.00 93.88 89 THR A C 1
ATOM 695 O O . THR A 1 89 ? -7.987 -6.655 12.268 1.00 93.88 89 THR A O 1
ATOM 698 N N . GLU A 1 90 ? -7.846 -8.903 12.413 1.00 87.25 90 GLU A N 1
ATOM 699 C CA . GLU A 1 90 ? -8.814 -9.065 13.495 1.00 87.25 90 GLU A CA 1
ATOM 700 C C . GLU A 1 90 ? -8.089 -8.878 14.833 1.00 87.25 90 GLU A C 1
ATOM 702 O O . GLU A 1 90 ? -7.212 -9.678 15.173 1.00 87.25 90 GLU A O 1
ATOM 707 N N . LYS A 1 91 ? -8.414 -7.809 15.568 1.00 77.31 91 LYS A N 1
ATOM 708 C CA . LYS A 1 91 ? -7.914 -7.566 16.929 1.00 77.31 91 LYS A CA 1
ATOM 709 C C . LYS A 1 91 ? -8.995 -6.999 17.836 1.00 77.31 91 LYS A C 1
ATOM 711 O O . LYS A 1 91 ? -9.750 -6.117 17.370 1.00 77.31 91 LYS A O 1
#

pLDDT: mean 96.31, std 3.54, range [77.31, 98.62]

Solvent-accessible surface area (backbone atoms only — not comparable to full-atom values): 5167 Å² total; per-residue (Å²): 127,59,48,69,61,31,47,51,53,49,52,52,50,44,52,54,33,53,76,70,69,39,62,64,42,80,57,56,75,26,41,44,58,43,71,89,48,65,75,50,72,73,42,66,61,55,41,52,51,41,50,51,55,51,48,53,44,67,73,53,69,70,26,50,69,24,39,36,35,42,12,34,64,42,79,54,95,92,40,79,41,88,40,77,48,78,44,68,37,94,119